Protein AF-A0AAN5KSQ6-F1 (afdb_monomer_lite)

pLDDT: mean 88.46, std 11.56, range [45.28, 98.31]

Structure (mmCIF, N/CA/C/O backbone):
data_AF-A0AAN5KSQ6-F1
#
_entry.id   AF-A0AAN5KSQ6-F1
#
loop_
_atom_site.group_PDB
_atom_site.id
_atom_site.type_symbol
_atom_site.label_atom_id
_atom_site.label_alt_id
_atom_site.label_comp_id
_atom_site.label_asym_id
_atom_site.label_entity_id
_atom_site.label_seq_id
_atom_site.pdbx_PDB_ins_code
_atom_site.Cartn_x
_atom_site.Cartn_y
_atom_site.Cartn_z
_atom_site.occupancy
_atom_site.B_iso_or_equiv
_atom_site.auth_seq_id
_atom_site.auth_comp_id
_atom_site.auth_asym_id
_atom_site.auth_atom_id
_atom_site.pdbx_PDB_model_num
ATOM 1 N N . ALA A 1 1 ? 15.933 5.446 18.678 1.00 45.28 1 ALA A N 1
ATOM 2 C CA . ALA A 1 1 ? 14.729 5.512 17.823 1.00 45.28 1 ALA A CA 1
ATOM 3 C C . ALA A 1 1 ? 13.502 5.161 18.661 1.00 45.28 1 ALA A C 1
ATOM 5 O O . ALA A 1 1 ? 13.546 4.163 19.370 1.00 45.28 1 ALA A O 1
ATOM 6 N N . LYS A 1 2 ? 12.436 5.974 18.646 1.00 50.25 2 LYS A N 1
ATOM 7 C CA . LYS A 1 2 ? 11.148 5.585 19.248 1.00 50.25 2 LYS A CA 1
ATOM 8 C C . LYS A 1 2 ? 10.468 4.613 18.281 1.00 50.25 2 LYS A C 1
ATOM 10 O O . LYS A 1 2 ? 9.981 5.045 17.248 1.00 50.25 2 LYS A O 1
ATOM 15 N N . GLN A 1 3 ? 10.491 3.319 18.593 1.00 60.88 3 GLN A N 1
ATOM 16 C CA . GLN A 1 3 ? 9.967 2.259 17.716 1.00 60.88 3 GLN A CA 1
ATOM 17 C C . GLN A 1 3 ? 8.434 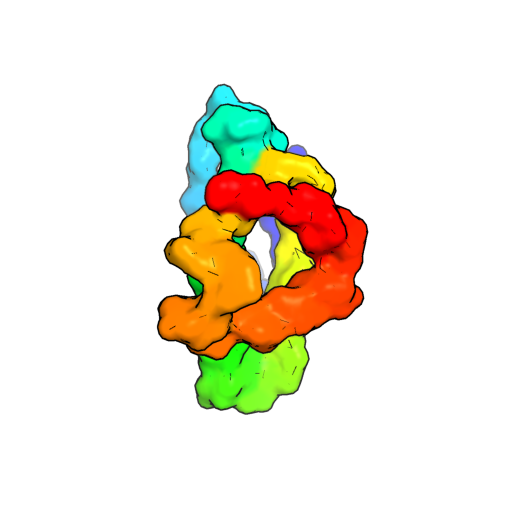2.153 17.715 1.00 60.88 3 GLN A C 1
ATOM 19 O O . GLN A 1 3 ? 7.876 1.417 16.912 1.00 60.88 3 GLN A O 1
ATOM 24 N N . ILE A 1 4 ? 7.740 2.863 18.613 1.00 69.50 4 ILE A N 1
ATOM 25 C CA . ILE A 1 4 ? 6.290 2.743 18.776 1.00 69.50 4 ILE A CA 1
ATOM 26 C C . ILE A 1 4 ? 5.686 4.136 18.925 1.00 69.50 4 ILE A C 1
ATOM 28 O O . ILE A 1 4 ? 6.039 4.888 19.838 1.00 69.50 4 ILE A O 1
ATOM 32 N N . LYS A 1 5 ? 4.747 4.460 18.037 1.00 71.19 5 LYS A N 1
ATOM 33 C CA . LYS A 1 5 ? 3.895 5.645 18.128 1.00 71.19 5 LYS A CA 1
ATOM 34 C C . LYS A 1 5 ? 2.475 5.182 18.418 1.00 71.19 5 LYS A C 1
ATOM 36 O O . LYS A 1 5 ? 1.879 4.468 17.619 1.00 71.19 5 LYS A O 1
ATOM 41 N N . ILE A 1 6 ? 1.947 5.561 19.577 1.00 74.75 6 ILE A N 1
ATOM 42 C CA . ILE A 1 6 ? 0.580 5.205 19.947 1.00 74.75 6 ILE A CA 1
ATOM 43 C C . ILE A 1 6 ? -0.372 6.285 19.433 1.00 74.75 6 ILE A C 1
ATOM 45 O O . ILE A 1 6 ? -0.197 7.464 19.728 1.00 74.75 6 ILE A O 1
ATOM 49 N N . TYR A 1 7 ? -1.383 5.864 18.674 1.00 73.44 7 TYR A N 1
ATOM 50 C CA . TYR A 1 7 ? -2.372 6.753 18.057 1.00 73.44 7 TYR A CA 1
ATOM 51 C C . TYR A 1 7 ? -3.639 6.971 18.907 1.00 73.44 7 TYR A C 1
ATOM 53 O O . TYR A 1 7 ? -4.506 7.746 18.519 1.00 73.44 7 TYR A O 1
ATOM 61 N N . THR A 1 8 ? -3.757 6.332 20.080 1.00 75.44 8 THR A N 1
ATOM 62 C CA . THR A 1 8 ? -4.889 6.506 21.011 1.00 75.44 8 THR A CA 1
ATOM 63 C C . THR A 1 8 ? -4.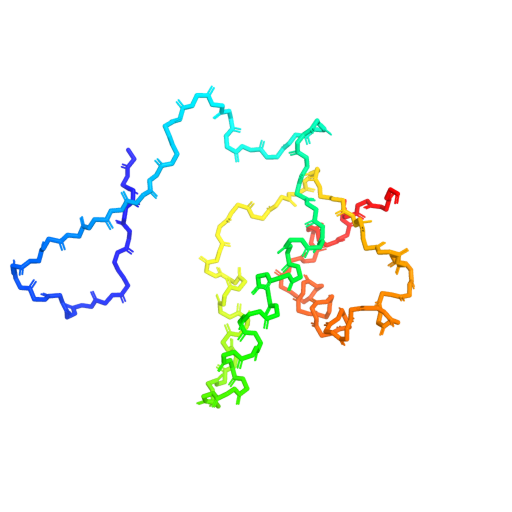454 7.139 22.330 1.00 75.44 8 THR A C 1
ATOM 65 O O . THR A 1 8 ? -3.384 6.837 22.855 1.00 75.44 8 THR A O 1
ATOM 68 N N . LYS A 1 9 ? -5.310 7.998 22.895 1.00 72.94 9 LYS A N 1
ATOM 69 C CA . LYS A 1 9 ? -5.120 8.569 24.240 1.00 72.94 9 LYS A CA 1
ATOM 70 C C . LYS A 1 9 ? -5.579 7.617 25.352 1.00 72.94 9 LYS A C 1
ATOM 72 O O . LYS A 1 9 ? -5.168 7.777 26.494 1.00 72.94 9 LYS A O 1
ATOM 77 N N . ASN A 1 10 ? -6.384 6.609 25.012 1.00 78.00 10 ASN A N 1
ATOM 78 C CA . ASN A 1 10 ? -6.972 5.672 25.967 1.00 78.00 10 ASN A CA 1
ATOM 79 C C . ASN A 1 10 ? -6.190 4.359 25.967 1.00 78.00 10 ASN A C 1
ATOM 81 O O . ASN A 1 10 ? -6.605 3.358 25.377 1.00 78.00 10 ASN A O 1
ATOM 85 N N . ILE A 1 11 ? -5.033 4.374 26.622 1.00 74.88 11 ILE A N 1
ATOM 86 C CA . ILE A 1 11 ? -4.241 3.172 26.871 1.00 74.88 11 ILE A CA 1
ATOM 87 C C . ILE A 1 11 ? -4.436 2.802 28.342 1.00 74.88 11 ILE A C 1
ATOM 89 O O . ILE A 1 11 ? -4.095 3.601 29.208 1.00 74.88 11 ILE A O 1
ATOM 93 N N . PRO A 1 12 ? -4.973 1.613 28.651 1.00 81.62 12 PRO A N 1
ATOM 94 C CA . PRO A 1 12 ? -5.013 1.109 30.017 1.00 81.62 12 PRO A CA 1
ATOM 95 C C . PRO A 1 12 ? -3.618 1.107 30.653 1.00 81.62 12 PRO A C 1
ATOM 97 O O . PRO A 1 12 ? -2.654 0.695 30.009 1.00 81.62 12 PRO A O 1
ATOM 100 N N . GLU A 1 13 ? -3.531 1.535 31.915 1.00 74.50 13 GLU A N 1
ATOM 101 C CA . GLU A 1 13 ? -2.271 1.827 32.624 1.00 74.50 13 GLU A CA 1
ATOM 102 C C . GLU A 1 13 ? -1.302 0.639 32.722 1.00 74.50 13 GLU A C 1
ATOM 104 O O . GLU A 1 13 ? -0.094 0.830 32.836 1.00 74.50 13 GLU A O 1
ATOM 109 N N . LYS A 1 14 ? -1.806 -0.600 32.655 1.00 78.12 14 LYS A N 1
ATOM 110 C CA . LYS A 1 14 ? -0.995 -1.824 32.694 1.00 78.12 14 LYS A CA 1
ATOM 111 C C . LYS A 1 14 ? -1.256 -2.672 31.456 1.00 78.12 14 LYS A C 1
ATOM 113 O O . LYS A 1 14 ? -2.217 -3.439 31.414 1.00 78.12 14 LYS A O 1
ATOM 118 N N . LYS A 1 15 ? -0.391 -2.551 30.447 1.00 76.69 15 LYS A N 1
ATOM 119 C CA . LYS A 1 15 ? -0.414 -3.399 29.249 1.00 76.69 15 LYS A CA 1
ATOM 120 C C . LYS A 1 15 ? 0.976 -3.894 28.894 1.00 76.69 15 LYS A C 1
ATOM 122 O O . LYS A 1 15 ? 1.927 -3.122 28.857 1.00 76.69 15 LYS A O 1
ATOM 127 N N . GLN A 1 16 ? 1.055 -5.179 28.573 1.00 84.38 16 GLN A N 1
ATOM 128 C CA . GLN A 1 16 ? 2.209 -5.762 27.909 1.00 84.38 16 GLN A CA 1
ATOM 129 C C . GLN A 1 16 ? 1.925 -5.805 26.407 1.00 84.38 16 GLN A C 1
ATOM 131 O O . GLN A 1 16 ? 0.880 -6.302 25.986 1.00 84.38 16 GLN A O 1
ATOM 136 N N . VAL A 1 17 ? 2.837 -5.257 25.608 1.00 80.31 17 VAL A N 1
ATOM 137 C CA . VAL A 1 17 ? 2.752 -5.266 24.145 1.00 80.31 17 VAL A CA 1
ATOM 138 C C . VAL A 1 17 ? 3.932 -6.067 23.618 1.00 80.31 17 VAL A C 1
ATOM 140 O O . VAL A 1 17 ? 5.079 -5.759 23.933 1.00 80.31 17 VAL A O 1
ATOM 143 N N . TRP A 1 18 ? 3.640 -7.090 22.821 1.00 84.62 18 TRP A N 1
ATOM 144 C CA . TRP A 1 18 ? 4.639 -7.897 22.130 1.00 84.62 18 TRP A CA 1
ATOM 145 C C . TRP A 1 18 ? 4.693 -7.459 20.672 1.00 84.62 18 TRP A C 1
ATOM 147 O O . TRP A 1 18 ? 3.656 -7.352 20.019 1.00 84.62 18 TRP A O 1
ATOM 157 N N . ILE A 1 19 ? 5.895 -7.179 20.173 1.00 79.56 19 ILE A N 1
ATOM 158 C CA . ILE A 1 19 ? 6.120 -6.757 18.789 1.00 79.56 19 ILE A CA 1
ATOM 159 C C . ILE A 1 19 ? 7.153 -7.689 18.180 1.00 79.56 19 ILE A C 1
ATOM 161 O O . ILE A 1 19 ? 8.204 -7.935 18.771 1.00 79.56 19 ILE A O 1
ATOM 165 N N . TYR A 1 20 ? 6.854 -8.178 16.983 1.00 80.56 20 TYR A N 1
ATOM 166 C CA . TYR A 1 20 ? 7.829 -8.861 16.150 1.00 80.56 20 TYR A CA 1
ATOM 167 C C . TYR A 1 20 ? 8.541 -7.816 15.300 1.00 80.56 20 TYR A C 1
ATOM 169 O O . TYR A 1 20 ? 7.896 -7.098 14.537 1.00 80.56 20 TYR A O 1
ATOM 177 N N . TYR A 1 21 ? 9.861 -7.722 15.448 1.00 76.94 21 TYR A N 1
ATOM 178 C CA . TYR A 1 21 ? 10.699 -6.871 14.610 1.00 76.94 21 TYR A CA 1
ATOM 179 C C . TYR A 1 21 ? 11.825 -7.717 13.997 1.00 76.94 21 TYR A C 1
ATOM 181 O O . TYR A 1 21 ? 12.376 -8.586 14.684 1.00 76.94 21 TYR A O 1
ATOM 189 N N . PRO A 1 22 ? 12.163 -7.513 12.714 1.00 72.88 22 PRO A N 1
ATOM 190 C CA . PRO A 1 22 ? 13.295 -8.190 12.102 1.00 72.88 22 PRO A CA 1
ATOM 191 C C . PRO A 1 22 ? 14.593 -7.711 12.757 1.00 72.88 22 PRO A C 1
ATOM 193 O O . PRO A 1 22 ? 14.825 -6.513 12.888 1.00 72.88 22 PRO A O 1
ATOM 196 N N . LYS A 1 23 ? 15.459 -8.644 13.165 1.00 73.56 23 LYS A N 1
ATOM 197 C CA . LYS A 1 23 ? 16.773 -8.332 13.745 1.00 73.56 23 LYS A CA 1
ATOM 198 C C . LYS A 1 23 ? 17.585 -7.531 12.713 1.00 73.56 23 LYS A C 1
ATOM 200 O O . LYS A 1 23 ? 17.994 -8.099 11.707 1.00 73.56 23 LYS A O 1
ATOM 205 N N . SER A 1 24 ? 17.765 -6.224 12.925 1.00 65.50 24 SER A N 1
ATOM 206 C CA . SER A 1 24 ? 18.303 -5.305 11.909 1.00 65.50 24 S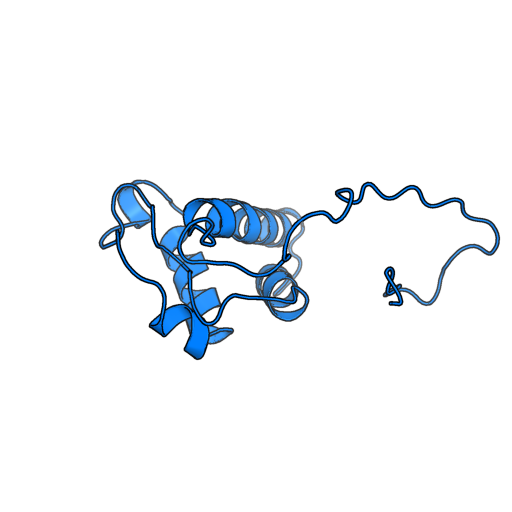ER A CA 1
ATOM 207 C C . SER A 1 24 ? 19.747 -5.657 11.535 1.00 65.50 24 SER A C 1
ATOM 209 O O . SER A 1 24 ? 20.684 -5.342 12.271 1.00 65.50 24 SER A O 1
ATOM 211 N N . THR A 1 25 ? 19.938 -6.316 10.395 1.00 58.25 25 THR A N 1
ATOM 212 C CA . THR A 1 25 ? 21.265 -6.594 9.819 1.00 58.25 25 THR A CA 1
ATOM 213 C C . THR A 1 25 ? 21.419 -6.069 8.393 1.00 58.25 25 THR A C 1
ATOM 215 O O . THR A 1 25 ? 22.495 -6.202 7.821 1.00 58.25 25 THR A O 1
ATOM 218 N N . GLN A 1 26 ? 20.379 -5.469 7.808 1.00 59.91 26 GLN A N 1
ATOM 219 C CA . GLN A 1 26 ? 20.414 -4.862 6.475 1.00 59.91 26 GLN A CA 1
ATOM 220 C C . GLN A 1 26 ? 19.829 -3.450 6.506 1.00 59.91 26 GLN A C 1
ATOM 222 O O . GLN A 1 26 ? 19.098 -3.089 7.424 1.00 59.91 26 GLN A O 1
ATOM 227 N N . SER A 1 27 ? 20.196 -2.652 5.501 1.00 64.62 27 SER A N 1
ATOM 228 C CA . SER A 1 27 ? 19.555 -1.370 5.217 1.00 64.62 27 SER A CA 1
ATOM 229 C C . SER A 1 27 ? 18.072 -1.612 4.934 1.00 64.62 27 SER A C 1
ATOM 231 O O . SER A 1 27 ? 17.749 -2.305 3.975 1.00 64.62 27 SER A O 1
ATOM 233 N N . ASP A 1 28 ? 17.184 -1.010 5.726 1.00 70.25 28 ASP A N 1
ATOM 234 C CA . ASP A 1 28 ? 15.723 -1.102 5.559 1.00 70.25 28 ASP A CA 1
ATOM 235 C C . ASP A 1 28 ? 15.208 -0.328 4.323 1.00 70.25 28 ASP A C 1
ATOM 237 O O . ASP A 1 28 ? 14.003 -0.186 4.112 1.00 70.25 28 ASP A O 1
ATOM 241 N N . HIS A 1 29 ? 16.118 0.211 3.505 1.00 84.50 29 HIS A N 1
ATOM 242 C CA . HIS A 1 29 ? 15.786 0.971 2.309 1.00 84.50 29 HIS A CA 1
ATOM 243 C C . HIS A 1 29 ? 15.795 0.092 1.053 1.00 84.50 29 HIS A C 1
ATOM 245 O O . HIS A 1 29 ? 16.758 -0.651 0.836 1.00 84.50 29 HIS A O 1
ATOM 251 N N . PRO A 1 30 ? 14.783 0.236 0.178 1.00 90.31 30 PRO A N 1
ATOM 252 C CA . PRO A 1 30 ? 14.746 -0.437 -1.113 1.00 90.31 30 PRO A CA 1
ATOM 253 C C . PRO A 1 30 ? 15.996 -0.144 -1.940 1.00 90.31 30 PRO A C 1
ATOM 255 O O . PRO A 1 30 ? 16.487 0.985 -1.989 1.00 90.31 30 PRO A O 1
ATOM 258 N N . SER A 1 31 ? 16.498 -1.172 -2.613 1.00 91.69 31 SER A N 1
ATOM 259 C CA . SER A 1 31 ? 17.699 -1.101 -3.445 1.00 91.69 31 SER A CA 1
ATOM 260 C C . SER A 1 31 ? 17.438 -1.741 -4.802 1.00 91.69 31 SER A C 1
ATOM 262 O O . SER A 1 31 ? 16.376 -2.307 -5.045 1.00 91.69 31 SER A O 1
ATOM 264 N N . ARG A 1 32 ? 18.403 -1.666 -5.722 1.00 90.56 32 ARG A N 1
ATOM 265 C CA . ARG A 1 32 ? 18.261 -2.314 -7.033 1.00 90.56 32 ARG A CA 1
ATOM 266 C C . ARG A 1 32 ? 18.104 -3.835 -6.923 1.00 90.56 32 ARG A C 1
ATOM 268 O O . ARG A 1 32 ? 17.368 -4.401 -7.716 1.00 90.56 32 ARG A O 1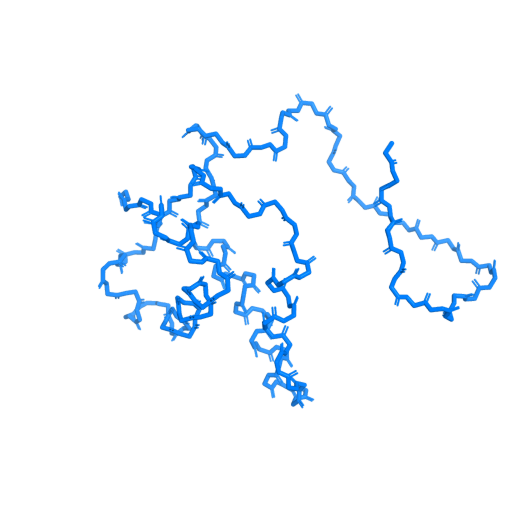
ATOM 275 N N . GLU A 1 33 ? 18.801 -4.466 -5.983 1.00 90.81 33 GLU A N 1
ATOM 276 C CA . GLU A 1 33 ? 18.749 -5.919 -5.759 1.00 90.81 33 GLU A CA 1
ATOM 277 C C . GLU A 1 33 ? 17.490 -6.334 -4.991 1.00 90.81 33 GLU A C 1
ATOM 279 O O . GLU A 1 33 ? 16.970 -7.426 -5.199 1.00 90.81 33 GLU A O 1
ATOM 284 N N . TYR A 1 34 ? 16.981 -5.437 -4.143 1.00 90.81 34 TYR A N 1
ATOM 285 C CA . TYR A 1 34 ? 15.810 -5.657 -3.298 1.00 90.81 34 TYR A CA 1
ATOM 286 C C . TYR A 1 34 ? 14.807 -4.501 -3.469 1.00 90.81 34 TYR A C 1
ATOM 288 O O . TYR A 1 34 ? 14.686 -3.655 -2.573 1.00 90.81 34 TYR A O 1
ATOM 296 N N . PRO A 1 35 ? 14.140 -4.390 -4.637 1.00 94.25 35 PRO A N 1
ATOM 297 C CA . PRO A 1 35 ? 13.144 -3.354 -4.871 1.00 94.25 35 PRO A CA 1
ATOM 298 C C . PRO A 1 35 ? 11.832 -3.674 -4.146 1.00 94.25 35 PRO A C 1
ATOM 300 O O . PRO A 1 35 ? 11.532 -4.824 -3.825 1.00 94.25 35 PRO A O 1
ATOM 303 N N . ILE A 1 36 ? 10.996 -2.655 -3.954 1.00 95.06 36 ILE A N 1
ATOM 304 C CA . ILE A 1 36 ? 9.583 -2.876 -3.636 1.00 95.06 36 ILE A CA 1
ATOM 305 C C . ILE A 1 36 ? 8.864 -3.253 -4.925 1.00 95.06 36 ILE A C 1
ATOM 307 O O . ILE A 1 36 ? 8.957 -2.548 -5.931 1.00 95.06 36 ILE A O 1
ATOM 311 N N . VAL A 1 37 ? 8.126 -4.355 -4.879 1.00 95.81 37 VAL A N 1
ATOM 312 C CA . VAL A 1 37 ? 7.362 -4.857 -6.019 1.00 95.81 37 VAL A CA 1
ATOM 313 C C . VAL A 1 37 ? 5.877 -4.526 -5.880 1.00 95.81 37 VAL A C 1
ATOM 315 O O . VAL A 1 37 ? 5.300 -4.577 -4.788 1.00 95.81 37 VAL A O 1
ATOM 318 N N . GLN A 1 38 ? 5.250 -4.147 -6.991 1.00 96.50 38 GLN A N 1
ATOM 319 C CA . GLN A 1 38 ? 3.871 -3.670 -7.026 1.00 96.50 38 GLN A CA 1
ATOM 320 C C . GLN A 1 38 ? 2.870 -4.729 -6.563 1.00 96.50 38 GLN A C 1
ATOM 322 O O . GLN A 1 38 ? 1.899 -4.373 -5.906 1.00 96.50 38 GLN A O 1
ATOM 327 N N . SER A 1 39 ? 3.103 -6.013 -6.833 1.00 94.94 39 SER A N 1
ATOM 328 C CA . SER A 1 39 ? 2.230 -7.105 -6.387 1.00 94.94 39 SER A CA 1
ATOM 329 C C . SER A 1 39 ? 2.064 -7.149 -4.859 1.00 94.94 39 SER A C 1
ATOM 331 O O . SER A 1 39 ? 0.963 -7.381 -4.356 1.00 94.94 39 SER A O 1
ATOM 333 N N . TYR A 1 40 ? 3.119 -6.841 -4.098 1.00 95.12 40 TYR A N 1
ATOM 334 C CA . TYR A 1 40 ? 3.060 -6.745 -2.635 1.00 95.12 40 TYR A CA 1
ATOM 335 C C . TYR A 1 40 ? 2.330 -5.484 -2.170 1.00 95.12 40 TYR A C 1
ATOM 337 O O . TYR A 1 40 ? 1.527 -5.540 -1.234 1.00 95.12 40 TYR A O 1
ATOM 345 N N . VAL A 1 41 ? 2.554 -4.357 -2.851 1.00 96.88 41 VAL A N 1
ATOM 346 C CA . VAL A 1 41 ? 1.789 -3.126 -2.605 1.00 96.88 41 VAL A CA 1
ATOM 347 C C . VAL A 1 41 ? 0.300 -3.357 -2.875 1.00 96.88 41 VAL A C 1
ATOM 349 O O . VAL A 1 41 ? -0.545 -2.909 -2.099 1.00 96.88 41 VAL A O 1
ATOM 352 N N . ASP A 1 42 ? -0.030 -4.119 -3.919 1.00 96.81 42 ASP A N 1
ATOM 353 C CA . ASP A 1 42 ? -1.404 -4.469 -4.257 1.00 96.81 42 ASP A CA 1
ATOM 354 C C . ASP A 1 42 ? -2.054 -5.294 -3.149 1.00 96.81 42 ASP A C 1
ATOM 356 O O . ASP A 1 42 ? -3.186 -5.005 -2.769 1.00 96.81 42 ASP A O 1
ATOM 360 N N . ILE A 1 43 ? -1.344 -6.275 -2.575 1.00 96.62 43 ILE A N 1
ATOM 361 C CA . ILE A 1 43 ? -1.835 -7.056 -1.429 1.00 96.62 43 ILE A CA 1
ATOM 362 C C . ILE A 1 43 ? -2.190 -6.131 -0.259 1.00 96.62 43 ILE A C 1
ATOM 364 O O . ILE A 1 43 ? -3.288 -6.250 0.294 1.00 96.62 43 ILE A O 1
ATOM 368 N N . PHE A 1 44 ? -1.291 -5.208 0.091 1.00 97.69 44 PHE A N 1
ATOM 369 C CA . PHE A 1 44 ? -1.486 -4.276 1.199 1.00 97.69 44 PHE A CA 1
ATOM 370 C C . PHE A 1 44 ? -2.682 -3.339 0.967 1.00 97.69 44 PHE A C 1
ATOM 372 O O . PHE A 1 44 ? -3.630 -3.335 1.757 1.00 97.69 44 PHE A O 1
ATOM 379 N N . ILE A 1 45 ? -2.691 -2.597 -0.146 1.00 98.06 45 ILE A N 1
ATOM 380 C CA . ILE A 1 45 ? -3.736 -1.601 -0.428 1.00 98.06 45 ILE A CA 1
ATOM 381 C C . ILE A 1 45 ? -5.088 -2.284 -0.656 1.00 98.06 45 ILE A C 1
ATOM 383 O O . ILE A 1 45 ? -6.111 -1.801 -0.168 1.00 98.06 45 ILE A O 1
ATOM 387 N N . ARG A 1 46 ? -5.119 -3.451 -1.315 1.00 97.75 46 ARG A N 1
ATOM 388 C CA . ARG A 1 46 ? -6.342 -4.259 -1.450 1.00 97.75 46 ARG A CA 1
ATOM 389 C C . ARG A 1 46 ? -6.900 -4.676 -0.095 1.00 97.75 46 ARG A C 1
ATOM 391 O O . ARG A 1 46 ? -8.117 -4.692 0.071 1.00 97.75 46 ARG A O 1
ATOM 398 N N . GLY A 1 47 ? -6.039 -5.018 0.863 1.00 97.81 47 GLY A N 1
ATOM 399 C CA . GLY A 1 47 ? -6.446 -5.296 2.239 1.00 97.81 47 GLY A CA 1
ATOM 400 C C . GLY A 1 47 ? -7.188 -4.110 2.854 1.00 97.81 47 GLY A C 1
ATOM 401 O O . GLY A 1 47 ? -8.305 -4.278 3.345 1.00 97.81 47 GLY A O 1
ATOM 402 N N . CYS A 1 48 ? -6.625 -2.905 2.738 1.00 98.25 48 CYS A N 1
ATOM 403 C CA . CYS A 1 48 ? -7.273 -1.690 3.229 1.00 98.25 48 CYS A CA 1
ATOM 404 C C . CYS A 1 48 ? -8.596 -1.398 2.513 1.00 98.25 48 CYS A C 1
ATOM 406 O O . CYS A 1 48 ? -9.594 -1.139 3.177 1.00 98.25 48 CYS A O 1
ATOM 408 N N . ILE A 1 49 ? -8.653 -1.533 1.185 1.00 98.19 49 ILE A N 1
ATOM 409 C CA . ILE A 1 49 ? -9.897 -1.365 0.418 1.00 98.19 49 ILE A CA 1
ATOM 410 C C . ILE A 1 49 ? -10.981 -2.345 0.894 1.00 98.19 49 ILE A C 1
ATOM 412 O O . ILE A 1 49 ? -12.128 -1.956 1.089 1.00 98.19 49 ILE A O 1
ATOM 416 N N . LYS A 1 50 ? -10.636 -3.614 1.132 1.00 97.94 50 LYS A N 1
ATOM 417 C CA . LYS A 1 50 ? -11.606 -4.605 1.621 1.00 97.94 50 LYS A CA 1
ATOM 418 C C . LYS A 1 50 ? -12.115 -4.284 3.026 1.00 97.94 50 LYS A C 1
ATOM 420 O O . LYS A 1 50 ? -13.276 -4.553 3.315 1.00 97.94 50 LYS A O 1
ATOM 425 N N . VAL A 1 51 ? -11.269 -3.740 3.902 1.00 98.06 51 VAL A N 1
ATOM 426 C CA . VAL A 1 51 ? -11.680 -3.286 5.242 1.00 98.06 51 VAL A CA 1
ATOM 427 C C . VAL A 1 51 ? -12.603 -2.072 5.136 1.00 98.06 51 VAL A C 1
ATOM 429 O O . VAL A 1 51 ? -13.655 -2.064 5.772 1.00 98.06 51 VAL A O 1
ATOM 432 N N . GLU A 1 52 ? -12.245 -1.103 4.291 1.00 97.81 52 GLU A N 1
ATOM 433 C CA . GLU A 1 52 ? -13.058 0.071 3.954 1.00 97.81 52 GLU A CA 1
ATOM 434 C C . GLU A 1 52 ? -14.482 -0.345 3.556 1.00 97.81 52 GLU A C 1
ATOM 436 O O . GLU A 1 52 ? -15.457 0.080 4.172 1.00 97.81 52 GLU A O 1
ATOM 441 N N . GLU A 1 53 ? -14.583 -1.254 2.583 1.00 97.06 53 GLU A N 1
ATOM 442 C CA . GLU A 1 53 ? -15.843 -1.754 2.026 1.00 97.06 53 GLU A CA 1
ATOM 443 C C . GLU A 1 53 ? -16.625 -2.599 3.041 1.00 97.06 53 GLU A C 1
ATOM 445 O O . GLU A 1 53 ? -17.827 -2.409 3.215 1.00 97.06 53 GLU A O 1
ATOM 450 N N . LYS A 1 54 ? -15.952 -3.513 3.751 1.00 98.19 54 LYS A N 1
ATOM 451 C CA . LYS A 1 54 ? -16.598 -4.435 4.698 1.00 98.19 54 LYS A CA 1
ATOM 452 C C . LYS A 1 54 ? -17.224 -3.719 5.892 1.00 98.19 54 LYS A C 1
ATOM 454 O O . LYS A 1 54 ? -18.264 -4.156 6.379 1.00 98.19 54 LYS A O 1
ATOM 459 N N . PHE A 1 55 ? -16.574 -2.674 6.394 1.00 97.75 55 PHE A N 1
ATOM 460 C CA . PHE A 1 55 ? -17.007 -1.959 7.596 1.00 97.75 55 PHE A CA 1
ATOM 461 C C . PHE A 1 55 ? -17.593 -0.576 7.298 1.00 97.75 55 PHE A C 1
ATOM 463 O O . PHE A 1 55 ? -17.946 0.140 8.232 1.00 97.75 55 PHE A O 1
ATOM 470 N N . ASN A 1 56 ? -17.716 -0.209 6.018 1.00 97.00 56 ASN A N 1
ATOM 471 C CA . ASN A 1 56 ? -18.211 1.089 5.564 1.00 97.00 56 ASN A CA 1
ATOM 472 C C . ASN A 1 56 ? -17.466 2.273 6.215 1.00 97.00 56 ASN A C 1
ATOM 474 O O . ASN A 1 56 ? -18.065 3.266 6.633 1.00 97.00 56 ASN A O 1
ATOM 478 N N . ILE A 1 57 ? -16.143 2.145 6.342 1.00 97.00 57 ILE A N 1
ATOM 479 C CA . ILE A 1 57 ? -15.279 3.173 6.933 1.00 97.00 57 ILE A CA 1
ATOM 480 C C . ILE A 1 57 ? -14.818 4.068 5.797 1.00 97.00 57 ILE A C 1
ATOM 482 O O . ILE A 1 57 ? -14.012 3.644 4.988 1.00 97.00 57 ILE A O 1
ATOM 486 N N . LYS A 1 58 ? -15.314 5.298 5.706 1.00 96.44 58 LYS A N 1
ATOM 487 C CA . LYS A 1 58 ? -14.951 6.199 4.607 1.00 96.44 58 LYS A CA 1
ATOM 488 C C . LYS A 1 58 ? -13.438 6.488 4.580 1.00 96.44 58 LYS A C 1
ATOM 490 O O . LYS A 1 58 ? -12.852 6.756 5.624 1.00 96.44 58 LYS A O 1
ATOM 495 N N . ASP A 1 59 ? -12.846 6.475 3.382 1.00 96.81 59 ASP A N 1
ATOM 496 C CA . ASP A 1 59 ? -11.454 6.867 3.092 1.00 96.81 59 ASP A CA 1
ATOM 497 C C . ASP A 1 59 ? -10.364 6.050 3.825 1.00 96.81 59 ASP A C 1
ATOM 499 O O . ASP A 1 59 ? -9.195 6.441 3.847 1.00 96.81 59 ASP A O 1
ATOM 503 N N . PHE A 1 60 ? -10.697 4.882 4.384 1.00 97.62 60 PHE A N 1
ATOM 504 C CA . PHE A 1 60 ? -9.741 4.046 5.116 1.00 97.62 60 PHE A CA 1
ATOM 505 C C . PHE A 1 60 ? -8.532 3.626 4.264 1.00 97.62 60 PHE A C 1
ATOM 507 O O . PHE A 1 60 ? -7.404 3.595 4.756 1.00 97.62 60 PHE A O 1
ATOM 514 N N . ALA A 1 61 ? -8.725 3.343 2.973 1.00 98.00 61 ALA A N 1
ATOM 515 C CA . ALA A 1 61 ? -7.619 3.013 2.079 1.00 98.00 61 ALA A CA 1
ATOM 516 C C . ALA A 1 61 ? -6.679 4.205 1.842 1.00 98.00 61 ALA A C 1
ATOM 518 O O . ALA A 1 61 ? -5.469 4.008 1.720 1.00 98.00 61 ALA A O 1
ATOM 519 N N . LYS A 1 62 ? -7.211 5.434 1.822 1.00 98.25 62 LYS A N 1
ATOM 520 C CA . LYS A 1 62 ? -6.396 6.655 1.734 1.00 98.25 62 LYS A CA 1
ATOM 521 C C . LYS A 1 62 ? -5.576 6.846 3.005 1.00 98.25 62 LYS A C 1
ATOM 523 O O . LYS A 1 62 ? -4.370 7.061 2.918 1.00 98.25 62 LYS A O 1
ATOM 528 N N . GLU A 1 63 ? -6.204 6.681 4.167 1.00 96.88 63 GLU A N 1
ATOM 529 C CA . GLU A 1 63 ? -5.529 6.768 5.467 1.00 96.88 63 GLU A CA 1
ATOM 530 C C . GLU A 1 63 ? -4.416 5.725 5.608 1.00 96.88 63 GLU A C 1
ATOM 532 O O . GLU A 1 63 ? -3.319 6.065 6.049 1.00 96.88 63 GLU A O 1
ATOM 537 N N . CYS A 1 64 ? -4.631 4.482 5.160 1.00 96.94 64 CYS A N 1
ATOM 538 C CA . CYS A 1 64 ? -3.566 3.475 5.106 1.00 96.94 64 CYS A CA 1
ATOM 539 C C . CYS A 1 64 ? -2.336 3.981 4.339 1.00 96.94 64 CYS A C 1
ATOM 541 O O . CYS A 1 64 ? -1.211 3.798 4.795 1.00 96.94 64 CYS A O 1
ATOM 543 N N . ILE A 1 65 ? -2.533 4.617 3.181 1.00 97.69 65 ILE A N 1
ATOM 544 C CA . ILE A 1 65 ? -1.430 5.113 2.348 1.00 97.69 65 ILE A CA 1
ATOM 545 C C . ILE A 1 65 ? -0.726 6.292 3.028 1.00 97.69 65 ILE A C 1
ATOM 547 O O . ILE A 1 65 ? 0.501 6.299 3.102 1.00 97.69 65 ILE A O 1
ATOM 551 N N . LEU A 1 66 ? -1.491 7.251 3.556 1.00 96.19 66 LEU A N 1
ATOM 552 C CA . LEU A 1 66 ? -0.969 8.472 4.183 1.00 96.19 66 LEU A CA 1
ATOM 553 C C . LEU A 1 66 ? -0.251 8.221 5.514 1.00 96.19 66 LEU A C 1
ATOM 555 O O . LEU A 1 66 ? 0.646 8.976 5.876 1.00 96.19 66 LEU A O 1
ATOM 559 N N . THR A 1 67 ? -0.651 7.182 6.246 1.00 93.25 67 THR A N 1
ATOM 560 C CA . THR A 1 67 ? -0.056 6.818 7.543 1.00 93.25 67 THR A CA 1
ATOM 561 C C . THR A 1 67 ? 1.038 5.755 7.432 1.00 93.25 67 THR A C 1
ATOM 563 O O . THR A 1 67 ? 1.662 5.419 8.440 1.00 93.25 67 THR A O 1
ATOM 566 N N . THR A 1 68 ? 1.287 5.240 6.224 1.00 93.12 68 THR A N 1
ATOM 567 C CA . THR A 1 68 ? 2.416 4.352 5.933 1.00 93.12 68 THR A CA 1
ATOM 568 C C . THR A 1 68 ? 3.619 5.186 5.511 1.00 93.12 68 THR A C 1
ATOM 570 O O . THR A 1 68 ? 3.571 5.911 4.519 1.00 93.12 68 THR A O 1
ATOM 573 N N . ASP A 1 69 ? 4.711 5.060 6.257 1.00 88.44 69 ASP A N 1
ATOM 574 C CA . ASP A 1 69 ? 5.971 5.732 5.954 1.00 88.44 69 ASP A CA 1
ATOM 575 C C . ASP A 1 69 ? 6.820 4.927 4.950 1.00 88.44 69 ASP A C 1
ATOM 577 O O . ASP A 1 69 ? 6.574 3.751 4.686 1.00 88.44 69 ASP A O 1
ATOM 581 N N . ASN A 1 70 ? 7.881 5.557 4.433 1.00 89.06 70 ASN A N 1
ATOM 582 C CA . ASN A 1 70 ? 8.922 4.927 3.606 1.00 89.06 70 ASN A CA 1
ATOM 583 C C . ASN A 1 70 ? 8.464 4.381 2.241 1.00 89.06 70 ASN A C 1
ATOM 585 O O . ASN A 1 70 ? 9.071 3.451 1.708 1.00 89.06 70 ASN A O 1
ATOM 589 N N . TRP A 1 71 ? 7.456 5.000 1.622 1.00 94.44 71 TRP A N 1
ATOM 590 C CA . TRP A 1 71 ? 7.162 4.759 0.208 1.00 94.44 71 TRP A CA 1
ATOM 591 C C . TRP A 1 71 ? 8.388 5.084 -0.670 1.00 94.44 71 TRP A C 1
ATOM 593 O O . TRP A 1 71 ? 8.884 6.215 -0.623 1.00 94.44 71 TRP A O 1
ATOM 603 N N . PRO A 1 72 ? 8.885 4.135 -1.484 1.00 92.06 72 PRO A N 1
ATOM 604 C CA . PRO A 1 72 ? 10.117 4.320 -2.246 1.00 92.06 72 PRO A CA 1
ATOM 605 C C . PRO A 1 72 ? 9.975 5.368 -3.350 1.00 92.06 72 PRO A C 1
ATOM 607 O O . PRO A 1 72 ? 9.133 5.249 -4.237 1.00 92.06 72 PRO A O 1
ATOM 610 N N . GLU A 1 73 ? 10.864 6.362 -3.368 1.00 92.81 73 GLU A N 1
ATOM 611 C CA . GLU A 1 73 ? 11.004 7.258 -4.528 1.00 92.81 73 GLU A CA 1
ATOM 612 C C . GLU A 1 73 ? 11.748 6.605 -5.701 1.00 92.81 73 GLU A C 1
ATOM 614 O O . GLU A 1 73 ? 11.591 7.022 -6.851 1.00 92.81 73 GLU A O 1
ATOM 619 N N . GLN A 1 74 ? 12.580 5.606 -5.405 1.00 93.00 74 GLN A N 1
ATOM 620 C CA . GLN A 1 74 ? 13.360 4.815 -6.352 1.00 93.00 74 GLN A CA 1
ATOM 621 C C . GLN A 1 74 ? 13.298 3.343 -5.949 1.00 93.00 74 GLN A C 1
ATOM 623 O O . GLN A 1 74 ? 13.012 3.034 -4.798 1.00 93.00 74 GLN A O 1
ATOM 628 N N . HIS A 1 75 ? 13.618 2.442 -6.881 1.00 95.12 75 HIS A N 1
ATOM 629 C CA . HIS A 1 75 ? 13.592 0.994 -6.638 1.00 95.12 75 HIS A CA 1
ATOM 630 C C . HIS A 1 75 ? 12.186 0.460 -6.316 1.00 95.12 75 HIS A C 1
ATOM 632 O O . HIS A 1 75 ? 12.016 -0.415 -5.473 1.00 95.12 75 HIS A O 1
ATOM 638 N N . TRP A 1 76 ? 11.182 0.990 -7.021 1.00 96.75 76 TRP A N 1
ATOM 639 C CA . TRP A 1 76 ? 9.831 0.437 -7.088 1.00 96.75 76 TRP A CA 1
ATOM 640 C C . TRP A 1 76 ? 9.595 -0.138 -8.487 1.00 96.75 76 TRP A C 1
ATOM 642 O O . T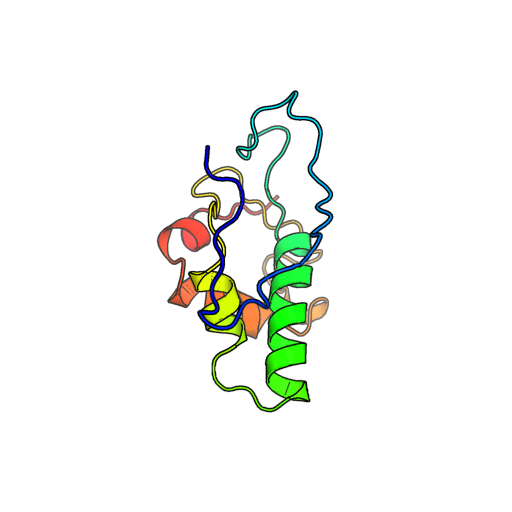RP A 1 76 ? 9.713 0.579 -9.486 1.00 96.75 76 TRP A O 1
ATOM 652 N N . VAL A 1 77 ? 9.287 -1.430 -8.553 1.00 96.88 77 VAL A N 1
ATOM 653 C CA . VAL A 1 77 ? 9.058 -2.184 -9.788 1.00 96.88 77 VAL A CA 1
ATOM 654 C C . VAL A 1 77 ? 7.609 -2.664 -9.872 1.00 96.88 77 VAL A C 1
ATOM 656 O O . VAL A 1 77 ? 7.031 -3.119 -8.891 1.00 96.88 77 VAL A O 1
ATOM 659 N N . ASN A 1 78 ? 7.015 -2.568 -11.056 1.00 95.94 78 ASN A N 1
ATOM 660 C CA . ASN A 1 78 ? 5.725 -3.147 -11.395 1.00 95.94 78 ASN A CA 1
ATOM 661 C C . ASN A 1 78 ? 5.923 -4.539 -11.998 1.00 95.94 78 ASN A C 1
ATOM 663 O O . ASN A 1 78 ? 6.116 -4.667 -13.203 1.00 95.94 78 ASN A O 1
ATOM 667 N N . ASP A 1 79 ? 5.841 -5.550 -11.136 1.00 94.81 79 ASP A N 1
ATOM 668 C CA . ASP A 1 79 ? 5.995 -6.982 -11.422 1.00 94.81 79 ASP A CA 1
ATOM 669 C C . ASP A 1 79 ? 4.658 -7.692 -11.711 1.00 94.81 79 ASP A C 1
ATOM 671 O O . ASP A 1 79 ? 4.578 -8.922 -11.723 1.00 94.81 79 ASP A O 1
ATOM 675 N N . ARG A 1 80 ? 3.565 -6.940 -11.902 1.00 94.00 80 ARG A N 1
ATOM 676 C CA . ARG A 1 80 ? 2.258 -7.531 -12.222 1.00 94.00 80 ARG A CA 1
ATOM 677 C C . ARG A 1 80 ? 2.368 -8.350 -13.510 1.00 94.00 80 ARG A C 1
ATOM 679 O O . ARG A 1 80 ? 3.025 -7.925 -14.447 1.00 94.00 80 ARG A O 1
ATOM 686 N N . ILE A 1 81 ? 1.609 -9.443 -13.622 1.00 89.00 81 ILE A N 1
ATOM 687 C CA . ILE A 1 81 ? 1.607 -10.317 -14.819 1.00 89.00 81 ILE A CA 1
ATOM 688 C C . ILE A 1 81 ? 1.393 -9.515 -16.121 1.00 89.00 81 ILE A C 1
ATOM 690 O O . ILE A 1 81 ? 2.030 -9.781 -17.136 1.00 89.00 81 ILE A O 1
ATOM 694 N N . TYR A 1 82 ? 0.522 -8.497 -16.087 1.00 86.94 82 TYR A N 1
ATOM 695 C CA . TYR A 1 82 ? 0.314 -7.563 -17.199 1.00 86.94 82 TYR A CA 1
ATOM 696 C C . TYR A 1 82 ? 0.436 -6.108 -16.730 1.00 86.94 82 TYR A C 1
ATOM 698 O O . TYR A 1 82 ? -0.588 -5.452 -16.515 1.00 86.94 82 TYR A O 1
ATOM 706 N N . PRO A 1 83 ? 1.653 -5.542 -16.633 1.00 83.75 83 PRO A N 1
ATOM 707 C CA . PRO A 1 83 ? 1.883 -4.220 -16.040 1.00 83.75 83 PRO A CA 1
ATOM 708 C C . PRO A 1 83 ? 1.111 -3.093 -16.735 1.00 83.75 83 PRO A C 1
ATOM 710 O O . PRO A 1 83 ? 0.640 -2.160 -16.091 1.00 83.75 83 PRO A O 1
ATOM 713 N N . ARG A 1 84 ? 0.939 -3.199 -18.062 1.00 82.50 84 ARG A N 1
ATOM 714 C CA . ARG A 1 84 ? 0.240 -2.207 -18.901 1.00 82.50 84 ARG A CA 1
ATOM 715 C C . ARG A 1 84 ? -1.277 -2.415 -18.984 1.00 82.50 84 ARG A C 1
ATOM 717 O O . ARG A 1 84 ? -1.980 -1.530 -19.465 1.00 82.50 84 ARG A O 1
ATOM 724 N N . ARG A 1 85 ? -1.787 -3.578 -18.561 1.00 84.31 85 ARG A N 1
ATOM 725 C CA . ARG A 1 85 ? -3.227 -3.911 -18.500 1.00 84.31 85 ARG A CA 1
ATOM 726 C C . ARG A 1 85 ? -3.551 -4.708 -17.226 1.00 84.31 85 ARG A C 1
ATOM 728 O O . ARG A 1 85 ? -4.086 -5.819 -17.308 1.00 84.31 85 ARG A O 1
ATOM 735 N N . PRO A 1 86 ? -3.242 -4.150 -16.045 1.00 81.50 86 PRO A N 1
ATOM 736 C CA . PRO A 1 86 ? -3.190 -4.917 -14.805 1.00 81.50 86 PRO A CA 1
ATOM 737 C C . PRO A 1 86 ? -4.570 -5.387 -14.335 1.00 81.50 86 PRO A C 1
ATOM 739 O O . PRO A 1 86 ? -4.684 -6.462 -13.753 1.00 81.50 86 PRO A O 1
ATOM 742 N N . SER A 1 87 ? -5.634 -4.659 -14.693 1.00 82.56 87 SER A N 1
ATOM 743 C CA . SER A 1 87 ? -7.025 -5.001 -14.361 1.00 82.56 87 SER A CA 1
ATOM 744 C C . SER A 1 87 ? -7.496 -6.362 -14.883 1.00 82.56 87 SER A C 1
ATOM 746 O O . SER A 1 87 ? -8.560 -6.821 -14.491 1.00 82.56 87 SER A O 1
ATOM 748 N N . THR A 1 88 ? -6.745 -6.983 -15.795 1.00 81.56 88 THR A N 1
ATOM 749 C CA . THR A 1 88 ? -7.060 -8.308 -16.346 1.00 81.56 88 THR A CA 1
ATOM 750 C C . THR A 1 88 ? -6.841 -9.423 -15.314 1.00 81.56 88 THR A C 1
ATOM 752 O O . THR A 1 88 ? -7.577 -10.402 -15.324 1.00 81.56 88 THR A O 1
ATOM 755 N N . TYR A 1 89 ? -5.859 -9.269 -14.415 1.00 82.81 89 TYR A N 1
ATOM 756 C CA . TYR A 1 89 ? -5.481 -10.290 -13.421 1.00 82.81 89 TYR A CA 1
ATOM 757 C C . TYR A 1 89 ? -5.510 -9.773 -11.981 1.00 82.81 89 TYR A C 1
ATOM 759 O O . TYR A 1 89 ? -5.661 -10.568 -11.059 1.00 82.81 89 TYR A O 1
ATOM 767 N N . GLU A 1 90 ? -5.422 -8.457 -11.776 1.00 87.25 90 GLU A N 1
ATOM 768 C CA . GLU A 1 90 ? -5.617 -7.824 -10.473 1.00 87.25 90 GLU A CA 1
ATOM 769 C C . GLU A 1 90 ? -6.852 -6.905 -10.531 1.00 87.25 90 GLU A C 1
ATOM 771 O O . GLU A 1 90 ? -6.761 -5.772 -11.019 1.00 87.25 90 GLU A O 1
ATOM 776 N N . PRO A 1 91 ? -8.024 -7.359 -10.044 1.00 90.25 91 PRO A N 1
ATOM 777 C CA . PRO A 1 91 ? -9.283 -6.613 -10.141 1.00 90.25 91 PRO A CA 1
ATOM 778 C C . PRO A 1 91 ? -9.223 -5.213 -9.520 1.00 90.25 91 PRO A C 1
ATOM 780 O O . PRO A 1 91 ? -9.875 -4.285 -10.000 1.00 90.25 91 PRO A O 1
ATOM 783 N N . TYR A 1 92 ? -8.412 -5.044 -8.473 1.00 95.06 92 TYR A N 1
ATOM 784 C CA . TYR A 1 92 ? -8.283 -3.778 -7.758 1.00 95.06 92 TYR A CA 1
ATOM 785 C C . TYR A 1 92 ? -7.251 -2.832 -8.376 1.00 95.06 92 TYR A C 1
ATOM 787 O O . TYR A 1 92 ? -7.184 -1.679 -7.952 1.00 95.06 92 TYR A O 1
ATOM 795 N N . ALA A 1 93 ? -6.493 -3.256 -9.396 1.00 95.06 93 ALA A N 1
ATOM 796 C CA . ALA A 1 93 ? -5.368 -2.487 -9.927 1.00 95.06 93 ALA A CA 1
ATOM 797 C C . ALA A 1 93 ? -5.751 -1.058 -10.326 1.00 95.06 93 ALA A C 1
ATOM 799 O O . ALA A 1 93 ? -5.045 -0.119 -9.987 1.00 95.06 93 ALA A O 1
ATOM 800 N N . ARG A 1 94 ? -6.910 -0.858 -10.971 1.00 95.12 94 ARG A N 1
ATOM 801 C CA . ARG A 1 94 ? -7.364 0.491 -11.351 1.00 95.12 94 ARG A CA 1
ATOM 802 C C . ARG A 1 94 ? -7.618 1.385 -10.131 1.00 95.12 94 ARG A C 1
ATOM 804 O O . ARG A 1 94 ? -7.268 2.561 -10.164 1.00 95.12 94 ARG A O 1
ATOM 811 N N . LYS A 1 95 ? -8.238 0.843 -9.076 1.00 96.69 95 LYS A N 1
ATOM 812 C CA . LYS A 1 95 ? -8.526 1.583 -7.834 1.00 96.69 95 LYS A CA 1
ATOM 813 C C . LYS A 1 95 ? -7.223 1.880 -7.087 1.00 96.69 95 LYS A C 1
ATOM 815 O O . LYS A 1 95 ? -7.019 3.013 -6.668 1.00 96.69 95 LYS A O 1
ATOM 820 N N . ILE A 1 96 ? -6.325 0.898 -7.004 1.00 97.81 96 ILE A N 1
ATOM 821 C CA . ILE A 1 96 ? -5.002 1.029 -6.382 1.00 97.81 96 ILE A CA 1
ATOM 822 C C . ILE A 1 96 ? -4.156 2.082 -7.106 1.00 97.81 96 ILE A C 1
ATOM 824 O O . ILE A 1 96 ? -3.696 3.026 -6.473 1.00 97.81 96 ILE A O 1
ATOM 828 N N . ASP A 1 97 ? -4.005 1.978 -8.427 1.00 97.06 97 ASP A N 1
ATOM 829 C CA . ASP A 1 97 ? -3.217 2.926 -9.222 1.00 97.06 97 ASP A CA 1
ATOM 830 C C . ASP A 1 97 ? -3.801 4.342 -9.146 1.00 97.06 97 ASP A C 1
ATOM 832 O O . ASP A 1 97 ? -3.056 5.318 -9.108 1.00 97.06 97 ASP A O 1
ATOM 836 N N . GLY A 1 98 ? -5.132 4.466 -9.078 1.00 97.75 98 GLY A N 1
ATOM 837 C CA . GLY A 1 98 ? -5.806 5.742 -8.847 1.00 97.75 98 GLY A CA 1
ATOM 838 C C . GLY A 1 98 ? -5.400 6.381 -7.518 1.00 97.75 98 GLY A C 1
ATOM 839 O O . GLY A 1 98 ? -4.981 7.536 -7.505 1.00 97.75 98 GLY A O 1
ATOM 840 N N . LEU A 1 99 ? -5.454 5.613 -6.424 1.00 98.31 99 LEU A N 1
ATOM 841 C CA . LEU A 1 99 ? -5.051 6.075 -5.092 1.00 98.31 99 LEU A CA 1
ATOM 842 C C . LEU A 1 99 ? -3.562 6.434 -5.034 1.00 98.31 99 LEU A C 1
ATOM 844 O O . LEU A 1 99 ? -3.199 7.485 -4.513 1.00 98.31 99 LEU A O 1
ATOM 848 N N . LEU A 1 100 ? -2.695 5.591 -5.601 1.00 97.88 100 LEU A N 1
ATOM 849 C CA . LEU A 1 100 ? -1.253 5.835 -5.634 1.00 97.88 100 LEU A CA 1
ATOM 850 C C . LEU A 1 100 ? -0.904 7.079 -6.456 1.00 97.88 100 LEU A C 1
ATOM 852 O O . LEU A 1 100 ? -0.059 7.870 -6.048 1.00 97.88 100 LEU A O 1
ATOM 856 N N . LYS A 1 101 ? -1.573 7.293 -7.590 1.00 97.75 101 LYS A N 1
ATOM 857 C CA . LYS A 1 101 ? -1.370 8.482 -8.421 1.00 97.75 101 LYS A CA 1
ATOM 858 C C . LYS A 1 101 ? -1.863 9.761 -7.740 1.00 97.75 101 LYS A C 1
ATOM 860 O O . LYS A 1 101 ? -1.245 10.806 -7.925 1.00 97.75 101 LYS A O 1
ATOM 865 N N . GLU A 1 102 ? -2.962 9.684 -6.991 1.00 98.25 102 GLU A N 1
ATOM 866 C CA . GLU A 1 102 ? -3.513 10.803 -6.219 1.00 98.25 102 GLU A CA 1
ATOM 867 C C . GLU A 1 102 ? -2.595 11.185 -5.048 1.00 98.25 102 GLU A C 1
ATOM 869 O O . GLU A 1 102 ? -2.258 12.355 -4.889 1.00 98.25 102 GLU A O 1
ATOM 874 N N . LEU A 1 103 ? -2.175 10.202 -4.246 1.00 98.25 103 LEU A N 1
ATOM 875 C CA . LEU A 1 103 ? -1.533 10.439 -2.948 1.00 98.25 103 LEU A CA 1
ATOM 876 C C . LEU A 1 103 ? -0.001 10.400 -2.996 1.00 98.25 103 LEU A C 1
ATOM 878 O O . LEU A 1 103 ? 0.653 11.062 -2.195 1.00 98.25 103 LEU A O 1
ATOM 882 N N . LEU A 1 104 ? 0.581 9.647 -3.933 1.00 97.56 104 LEU A N 1
ATOM 883 C CA . LEU A 1 104 ? 2.027 9.453 -4.084 1.00 97.56 104 LEU A CA 1
ATOM 884 C C . LEU A 1 104 ? 2.492 9.756 -5.523 1.00 97.56 104 LEU A C 1
ATOM 886 O O . LEU A 1 104 ? 3.165 8.931 -6.149 1.00 97.56 104 LEU A O 1
ATOM 890 N N . PRO A 1 105 ? 2.162 10.931 -6.098 1.00 97.12 105 PRO A N 1
ATOM 891 C CA . PRO A 1 105 ? 2.376 11.204 -7.522 1.00 97.12 105 PRO A CA 1
ATOM 892 C C . PRO A 1 105 ? 3.849 11.113 -7.948 1.00 97.12 105 PRO A C 1
ATOM 894 O O . PRO A 1 105 ? 4.145 10.684 -9.066 1.00 97.12 105 PRO A O 1
ATOM 897 N N . LYS A 1 106 ? 4.782 11.500 -7.067 1.00 96.44 106 LYS A N 1
ATOM 898 C CA . LYS A 1 106 ? 6.226 11.458 -7.340 1.00 96.44 106 LYS A CA 1
ATOM 899 C C . LYS A 1 106 ? 6.732 10.016 -7.413 1.00 96.44 106 LYS A C 1
ATOM 901 O O . LYS A 1 106 ? 7.408 9.661 -8.374 1.00 96.44 106 LYS A O 1
ATOM 906 N N . GLN A 1 107 ? 6.380 9.195 -6.427 1.00 96.44 107 GLN A N 1
ATOM 907 C CA . GLN A 1 107 ? 6.751 7.783 -6.352 1.00 96.44 107 GLN A CA 1
ATOM 908 C C . GLN A 1 107 ? 6.106 7.006 -7.498 1.00 96.44 107 GLN A C 1
ATOM 910 O O . GLN A 1 107 ? 6.797 6.298 -8.222 1.00 96.44 107 GLN A O 1
ATOM 915 N N . PHE A 1 108 ? 4.805 7.218 -7.726 1.00 96.69 108 PHE A N 1
ATOM 916 C CA . PHE A 1 108 ? 4.043 6.529 -8.762 1.00 96.69 108 PHE A CA 1
ATOM 917 C C . PHE A 1 108 ? 4.627 6.751 -10.163 1.00 96.69 108 PHE A C 1
ATOM 919 O O . PHE A 1 108 ? 4.736 5.815 -10.951 1.0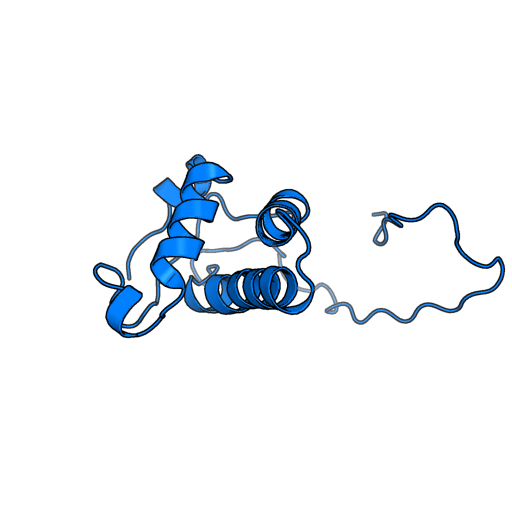0 96.69 108 PHE A O 1
ATOM 926 N N . LYS A 1 109 ? 5.073 7.977 -10.469 1.00 95.94 109 LYS A N 1
ATOM 927 C CA . LYS A 1 109 ? 5.738 8.296 -11.743 1.00 95.94 109 LYS A CA 1
ATOM 928 C C . LYS A 1 109 ? 7.049 7.523 -11.948 1.00 95.94 109 LYS A C 1
ATOM 930 O O . LYS A 1 109 ? 7.433 7.284 -13.090 1.00 95.94 109 LYS A O 1
ATOM 935 N N . ASN A 1 110 ? 7.731 7.156 -10.866 1.00 95.31 110 ASN A N 1
ATOM 936 C CA . ASN A 1 110 ? 9.038 6.505 -10.902 1.00 95.31 110 ASN A CA 1
ATOM 937 C C . ASN A 1 110 ? 8.959 4.971 -10.879 1.00 95.31 110 ASN A C 1
ATOM 939 O O . ASN A 1 110 ? 10.008 4.321 -10.932 1.00 95.31 110 ASN A O 1
ATOM 943 N N . ILE A 1 111 ? 7.753 4.394 -10.812 1.00 95.50 111 ILE A N 1
ATOM 944 C CA . ILE A 1 111 ? 7.561 2.943 -10.861 1.00 95.50 111 ILE A CA 1
ATOM 945 C C . ILE A 1 111 ? 8.016 2.432 -12.228 1.00 95.50 111 ILE A C 1
ATOM 947 O O . ILE A 1 111 ? 7.513 2.852 -13.274 1.00 95.50 111 ILE A O 1
ATOM 951 N N . ARG A 1 112 ? 8.981 1.515 -12.219 1.00 94.12 112 ARG A N 1
ATOM 952 C CA . ARG A 1 112 ? 9.540 0.921 -13.438 1.00 94.12 112 ARG A CA 1
ATOM 953 C C . ARG A 1 112 ? 8.766 -0.334 -13.794 1.00 94.12 112 ARG A C 1
ATOM 955 O O . ARG A 1 112 ? 8.327 -1.054 -12.910 1.00 94.12 112 ARG A O 1
ATOM 962 N N . ILE A 1 113 ? 8.609 -0.598 -15.081 1.00 89.12 113 ILE A N 1
ATOM 963 C CA . ILE A 1 113 ? 8.111 -1.889 -15.557 1.00 89.12 113 ILE A CA 1
ATOM 964 C C . ILE A 1 113 ? 9.336 -2.773 -15.784 1.00 89.12 113 ILE A C 1
ATOM 966 O O . ILE A 1 113 ? 10.273 -2.315 -16.443 1.00 89.12 113 ILE A O 1
ATOM 970 N N . GLU A 1 114 ? 9.310 -3.992 -15.255 1.00 70.56 114 GLU A N 1
ATOM 971 C CA . GLU A 1 114 ? 10.272 -5.056 -15.578 1.00 70.56 114 GLU A CA 1
ATOM 972 C C . GLU A 1 114 ? 9.588 -6.186 -16.350 1.00 70.56 114 GLU A C 1
ATOM 974 O O . GLU A 1 114 ? 8.364 -6.382 -16.156 1.00 70.56 114 GLU A O 1
#

Radius of gyration: 16.58 Å; chains: 1; bounding box: 40×22×52 Å

Foldseek 3Di:
DPPDDDPDPDDPPDDDDDDDDPPDPDDPAADQVRAAEVVVVLVQLVVQVCVCVVVVPPCSSLVSVVVDPRLDLERYEHPQPCSPPNCVPRVCVVVSLVSCCVRVVNSSVRHYYD

Sequence (114 aa):
AKQIKIYTKNIPEKKQVWIYYPKSTQSDHPSREYPIVQSYVDIFIRGCIKVEEKFNIKDFAKECILTTDNWPEQHWVNDRIYPRRPSTYEPYARKIDGLLKELLPKQFKNIRIE

Organism: Legionella pneumophila (NCBI:txid446)

Secondary structure (DSSP, 8-state):
--------S---SS-----------S-SS--SSSPEEHHHHHHHHHHHHHHHHHHT-TTHHHHHHHH-----SSSEEE--SSTTSGGGT-TTHHHHHHHHHHH-HHHHHTPEE-